Protein AF-A0A257TSV4-F1 (afdb_monomer_lite)

Radius of gyration: 19.75 Å; chains: 1; bounding box: 43×29×58 Å

Sequence (139 aa):
MIELEKIPIYYRLAAVFAAGVLLGHIANLLAYGLSMRPGRNPWSRLHPYDGRGRWLDRLPLVGWLRLARKSETLGRGFWISPLLAELLMGAFCAALYGWQVGTGALLPPGAVAVGGKIPPSPITWQIMYAVFGAQIVLS

pLDDT: mean 70.35, std 12.54, range [40.56, 89.0]

Foldseek 3Di:
DPPPVPDDLVVVLVVQLVVQLVVLLVVVVVCQVPDPCVCLDCPGPNDPDPVPDDPQLSDRLSVLVVCCVVCVPNPNCSSVVSNCSSNVSSVVRSVVLVCCVQVVVLDDVPPDDDPDPDPQDPVSVVSSVVSSVVVVVPD

Structure (mmCIF, N/CA/C/O backbone):
data_AF-A0A257TSV4-F1
#
_entry.id   AF-A0A257TSV4-F1
#
loop_
_atom_site.group_PDB
_atom_site.id
_atom_site.type_symbol
_atom_site.label_atom_id
_atom_site.label_alt_id
_atom_site.label_comp_id
_atom_site.label_asym_id
_atom_site.label_entity_id
_atom_site.label_seq_id
_atom_site.pdbx_PDB_ins_code
_atom_site.Cartn_x
_atom_site.Cartn_y
_atom_site.Cartn_z
_atom_site.occupancy
_atom_site.B_iso_or_equiv
_atom_site.auth_seq_id
_atom_site.auth_comp_id
_atom_site.auth_asym_id
_atom_site.auth_atom_id
_atom_site.pdbx_PDB_model_num
ATOM 1 N N . MET A 1 1 ? -27.646 2.222 8.259 1.00 42.59 1 MET A N 1
ATOM 2 C CA . MET A 1 1 ? -26.548 2.591 9.177 1.00 42.59 1 MET A CA 1
ATOM 3 C C . MET A 1 1 ? -25.715 1.331 9.368 1.00 42.59 1 MET A C 1
ATOM 5 O O . MET A 1 1 ? -26.240 0.369 9.907 1.00 42.59 1 MET A O 1
ATOM 9 N N . ILE A 1 2 ? -24.523 1.239 8.771 1.00 51.75 2 ILE A N 1
ATOM 10 C CA . ILE A 1 2 ? -23.703 0.017 8.846 1.00 51.75 2 ILE A CA 1
ATOM 11 C C . ILE A 1 2 ? -23.030 0.008 10.222 1.00 51.75 2 ILE A C 1
ATOM 13 O O . ILE A 1 2 ? -22.245 0.902 10.525 1.00 51.75 2 ILE A O 1
ATOM 17 N N . GLU A 1 3 ? -23.367 -0.966 11.067 1.00 49.53 3 GLU A N 1
ATOM 18 C CA . GLU A 1 3 ? -22.821 -1.100 12.422 1.00 49.53 3 GLU A CA 1
ATOM 19 C C . GLU A 1 3 ? -21.374 -1.613 12.370 1.00 49.53 3 GLU A C 1
ATOM 21 O O . GLU A 1 3 ? -21.098 -2.804 12.525 1.00 49.53 3 GLU A O 1
ATOM 26 N N . LEU A 1 4 ? -20.435 -0.695 12.135 1.00 53.66 4 LEU A N 1
ATOM 27 C CA . LEU A 1 4 ? -18.992 -0.965 12.101 1.00 53.66 4 LEU A CA 1
ATOM 28 C C . LEU A 1 4 ? -18.473 -1.592 13.410 1.00 53.66 4 LEU A C 1
ATOM 30 O O . LEU A 1 4 ? -17.445 -2.267 13.406 1.00 53.66 4 LEU A O 1
ATOM 34 N N . GLU A 1 5 ? -19.209 -1.424 14.511 1.00 56.00 5 GLU A N 1
ATOM 35 C CA . GLU A 1 5 ? -18.870 -1.915 15.847 1.00 56.00 5 GLU A CA 1
ATOM 36 C C . GLU A 1 5 ? -18.844 -3.450 15.961 1.00 56.00 5 GLU A C 1
ATOM 38 O O . GLU A 1 5 ? -18.031 -3.993 16.708 1.00 56.00 5 GLU A O 1
ATOM 43 N N . LYS A 1 6 ? -19.644 -4.174 15.168 1.00 65.38 6 LYS A N 1
ATOM 44 C CA . LYS A 1 6 ? -19.692 -5.650 15.214 1.00 65.38 6 LYS A CA 1
ATOM 45 C C . LYS A 1 6 ? -18.601 -6.330 14.391 1.00 65.38 6 LYS A C 1
ATOM 47 O O . LYS A 1 6 ? -18.444 -7.545 14.466 1.00 65.38 6 LYS A O 1
ATOM 52 N N . ILE A 1 7 ? -17.848 -5.568 13.599 1.00 70.00 7 ILE A N 1
ATOM 53 C CA . ILE A 1 7 ? -16.793 -6.113 12.745 1.00 70.00 7 ILE A CA 1
ATOM 54 C C . ILE A 1 7 ? -15.561 -6.404 13.616 1.00 70.00 7 ILE A C 1
ATOM 56 O O . ILE A 1 7 ? -15.042 -5.462 14.227 1.00 70.00 7 ILE A O 1
ATOM 60 N N . PRO A 1 8 ? -15.063 -7.655 13.675 1.00 81.06 8 PRO A N 1
ATOM 61 C CA . PRO A 1 8 ? -13.875 -7.993 14.456 1.00 81.06 8 PRO A CA 1
ATOM 62 C C . PRO A 1 8 ? -12.657 -7.151 14.055 1.00 81.06 8 PRO A C 1
ATOM 64 O O . PRO A 1 8 ? -12.472 -6.830 12.878 1.00 81.06 8 PRO A O 1
ATOM 67 N N . ILE A 1 9 ? -11.799 -6.828 15.027 1.00 75.69 9 ILE A N 1
ATOM 68 C CA . ILE A 1 9 ? -10.637 -5.941 14.844 1.00 75.69 9 ILE A CA 1
ATOM 69 C C . ILE A 1 9 ? -9.727 -6.365 13.679 1.00 75.69 9 ILE A C 1
ATOM 71 O O . ILE A 1 9 ? -9.242 -5.510 12.941 1.00 75.69 9 ILE A O 1
ATOM 75 N N . TYR A 1 10 ? -9.575 -7.671 13.441 1.00 81.56 10 TYR A N 1
ATOM 76 C CA . TYR A 1 10 ? -8.784 -8.213 12.334 1.00 81.56 10 TYR A CA 1
ATOM 77 C C . TYR A 1 10 ? -9.295 -7.766 10.959 1.00 81.56 10 TYR A C 1
ATOM 79 O O . TYR A 1 10 ? -8.496 -7.410 10.098 1.00 81.56 10 TYR A O 1
ATOM 87 N N . TYR A 1 11 ? -10.615 -7.716 10.757 1.00 82.44 11 TYR A N 1
ATOM 88 C CA . TYR A 1 11 ? -11.201 -7.259 9.494 1.00 82.44 11 TYR A CA 1
ATOM 89 C C . TYR A 1 11 ? -11.047 -5.749 9.306 1.00 82.44 11 TYR A C 1
ATOM 91 O O . TYR A 1 11 ? -10.841 -5.292 8.185 1.00 82.44 11 TYR A O 1
ATOM 99 N N . ARG A 1 12 ? -11.090 -4.970 10.395 1.00 80.56 12 ARG A N 1
ATOM 100 C CA . ARG A 1 12 ? -10.834 -3.521 10.339 1.00 80.56 12 ARG A CA 1
ATOM 101 C C . ARG A 1 12 ? -9.378 -3.242 9.973 1.00 80.56 12 ARG A C 1
ATOM 103 O O . ARG A 1 12 ? -9.123 -2.455 9.071 1.00 80.56 12 ARG A O 1
ATOM 110 N N . LEU A 1 13 ? -8.439 -3.944 10.610 1.00 81.94 13 LEU A N 1
ATOM 111 C CA . LEU A 1 13 ? -7.014 -3.864 10.285 1.00 81.94 13 LEU A CA 1
ATOM 112 C C . LEU A 1 13 ? -6.738 -4.299 8.844 1.00 81.94 13 LEU A C 1
ATOM 114 O O . LEU A 1 13 ? -5.993 -3.619 8.150 1.00 81.94 13 LEU A O 1
ATOM 118 N N . ALA A 1 14 ? -7.374 -5.374 8.369 1.00 84.31 14 ALA A N 1
ATOM 119 C CA . ALA A 1 14 ? -7.251 -5.817 6.982 1.00 84.31 14 ALA A CA 1
ATOM 120 C C . ALA A 1 14 ? -7.792 -4.774 5.990 1.00 84.31 14 ALA A C 1
ATOM 122 O O . ALA A 1 14 ? -7.162 -4.523 4.965 1.00 84.31 14 ALA A O 1
ATOM 123 N N . ALA A 1 15 ? -8.921 -4.129 6.300 1.00 84.38 15 ALA A N 1
ATOM 124 C CA . ALA A 1 15 ? -9.482 -3.068 5.468 1.00 84.38 15 ALA A CA 1
ATOM 125 C C . ALA A 1 15 ? -8.579 -1.824 5.429 1.00 84.38 15 ALA A C 1
ATOM 127 O O . ALA A 1 15 ? -8.320 -1.291 4.351 1.00 84.38 15 ALA A O 1
ATOM 128 N N . VAL A 1 16 ? -8.049 -1.392 6.579 1.00 85.56 16 VAL A N 1
ATOM 129 C CA . VAL A 1 16 ? -7.108 -0.261 6.662 1.00 85.56 16 VAL A CA 1
ATOM 130 C C . VAL A 1 16 ? -5.789 -0.591 5.964 1.00 85.56 16 VAL A C 1
ATOM 132 O O . VAL A 1 16 ? -5.258 0.243 5.236 1.00 85.56 16 VAL A O 1
ATOM 135 N N . PHE A 1 17 ? -5.285 -1.815 6.122 1.00 88.06 17 PHE A N 1
ATOM 136 C CA . PHE A 1 17 ? -4.110 -2.295 5.402 1.00 88.06 17 PHE A CA 1
ATOM 137 C C . PHE A 1 17 ? -4.338 -2.255 3.887 1.00 88.06 17 PHE A C 1
ATOM 139 O O . PHE A 1 17 ? -3.517 -1.703 3.161 1.00 88.06 17 PHE A O 1
ATOM 146 N N . ALA A 1 18 ? -5.466 -2.785 3.404 1.00 86.75 18 ALA A N 1
ATOM 147 C CA . ALA A 1 18 ? -5.811 -2.763 1.985 1.00 86.75 18 ALA A CA 1
ATOM 148 C C . ALA A 1 18 ? -5.935 -1.328 1.446 1.00 86.75 18 ALA A C 1
ATOM 150 O O . ALA A 1 18 ? -5.430 -1.036 0.363 1.00 86.75 18 ALA A O 1
ATOM 151 N N . ALA A 1 19 ? -6.539 -0.418 2.216 1.00 85.75 19 ALA A N 1
ATOM 152 C CA . ALA A 1 19 ? -6.596 1.000 1.872 1.00 85.75 19 ALA A CA 1
ATOM 153 C C . ALA A 1 19 ? -5.192 1.629 1.801 1.00 85.75 19 ALA A C 1
ATOM 155 O O . ALA A 1 19 ? -4.886 2.324 0.835 1.00 85.75 19 ALA A O 1
ATOM 156 N N . GLY A 1 20 ? -4.311 1.335 2.761 1.00 86.12 20 GLY A N 1
ATOM 157 C CA . GLY A 1 20 ? -2.924 1.807 2.752 1.00 86.12 20 GLY A CA 1
ATOM 158 C C . GLY A 1 20 ? -2.102 1.243 1.586 1.00 86.12 20 GLY A C 1
ATOM 159 O O . GLY A 1 20 ? -1.345 1.979 0.958 1.00 86.12 20 GLY A O 1
ATOM 160 N N . VAL A 1 21 ? -2.305 -0.024 1.213 1.00 87.12 21 VAL A N 1
ATOM 161 C CA . VAL A 1 21 ? -1.699 -0.622 0.010 1.00 87.12 21 VAL A CA 1
ATOM 162 C C . VAL A 1 21 ? -2.158 0.110 -1.255 1.00 87.12 21 VAL A C 1
ATOM 164 O O . VAL A 1 21 ? -1.337 0.415 -2.118 1.00 87.12 21 VAL A O 1
ATOM 167 N N . LEU A 1 22 ? -3.450 0.436 -1.367 1.00 88.19 22 LEU A N 1
ATOM 168 C CA . LEU A 1 22 ? -3.979 1.209 -2.496 1.00 88.19 22 LEU A CA 1
ATOM 169 C C . LEU A 1 22 ? -3.398 2.628 -2.543 1.00 88.19 22 LEU A C 1
ATOM 171 O O . LEU A 1 22 ? -3.036 3.101 -3.619 1.00 88.19 22 LEU A O 1
ATOM 175 N N . LEU A 1 23 ? -3.252 3.288 -1.392 1.00 85.25 23 LEU A N 1
ATOM 176 C CA . LEU A 1 23 ? -2.597 4.595 -1.301 1.00 85.25 23 LEU A CA 1
ATOM 177 C C . LEU A 1 23 ? -1.128 4.520 -1.729 1.00 85.25 23 LEU A C 1
ATOM 179 O O . LEU A 1 23 ? -0.687 5.333 -2.539 1.00 85.25 23 LEU A O 1
ATOM 183 N N . GLY A 1 24 ? -0.389 3.509 -1.264 1.00 84.56 24 GLY A N 1
ATOM 184 C CA . GLY A 1 24 ? 0.987 3.255 -1.698 1.00 84.56 24 GLY A CA 1
ATOM 185 C C . GLY A 1 24 ? 1.086 2.996 -3.204 1.00 84.56 24 GLY A C 1
ATOM 186 O O . GLY A 1 24 ? 2.006 3.479 -3.863 1.00 84.56 24 GLY A O 1
ATOM 187 N N . HIS A 1 25 ? 0.098 2.307 -3.778 1.00 85.12 25 HIS A N 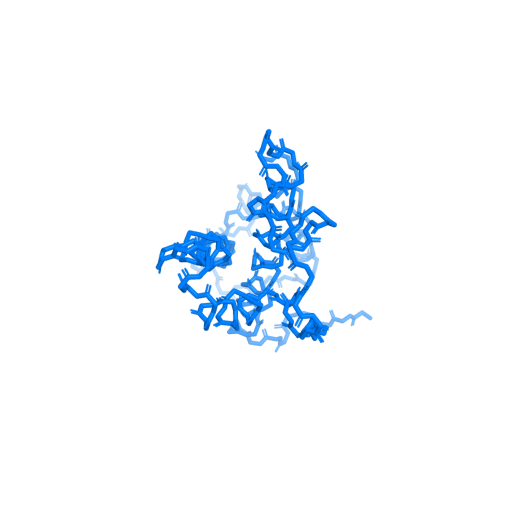1
ATOM 188 C CA . HIS A 1 25 ? 0.025 2.061 -5.215 1.00 85.12 25 HIS A CA 1
ATOM 189 C C . HIS A 1 25 ? -0.180 3.354 -6.012 1.00 85.12 25 HIS A C 1
ATOM 191 O O . HIS A 1 25 ? 0.522 3.593 -6.996 1.00 85.12 25 HIS A O 1
ATOM 197 N N . ILE A 1 26 ? -1.091 4.224 -5.566 1.00 84.50 26 ILE A N 1
ATOM 198 C CA . ILE A 1 26 ? -1.308 5.543 -6.174 1.00 84.50 26 ILE A CA 1
ATOM 199 C C . ILE A 1 26 ? -0.045 6.402 -6.048 1.00 84.50 26 ILE A C 1
ATOM 201 O O . ILE A 1 26 ? 0.370 7.013 -7.030 1.00 84.50 26 ILE A O 1
ATOM 205 N N . ALA A 1 27 ? 0.606 6.408 -4.882 1.00 84.88 27 ALA A N 1
ATOM 206 C CA . ALA A 1 27 ? 1.853 7.136 -4.668 1.00 84.88 27 ALA A CA 1
ATOM 207 C C .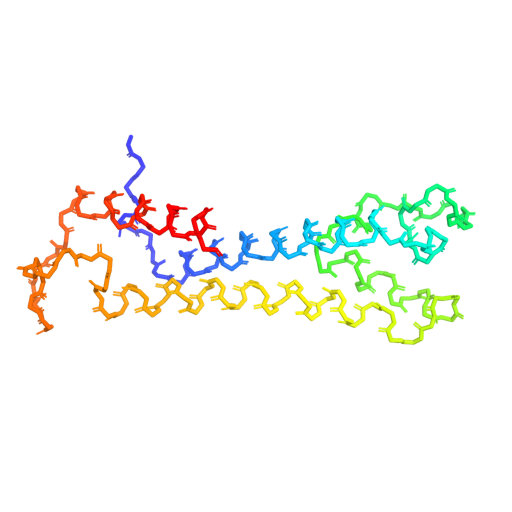 ALA A 1 27 ? 2.962 6.658 -5.618 1.00 84.88 27 ALA A C 1
ATOM 209 O O . ALA A 1 27 ? 3.636 7.480 -6.238 1.00 84.88 27 ALA A O 1
ATOM 210 N N . ASN A 1 28 ? 3.098 5.343 -5.815 1.00 85.69 28 ASN A N 1
ATOM 211 C CA . ASN A 1 28 ? 4.011 4.782 -6.808 1.00 85.69 28 ASN A CA 1
ATOM 212 C C . ASN A 1 28 ? 3.649 5.240 -8.228 1.00 85.69 28 ASN A C 1
ATOM 214 O O . ASN A 1 28 ? 4.522 5.707 -8.959 1.00 85.69 28 ASN A O 1
ATOM 218 N N . LEU A 1 29 ? 2.376 5.146 -8.628 1.00 78.81 29 LEU A N 1
ATOM 219 C CA . LEU A 1 29 ? 1.920 5.592 -9.950 1.00 78.81 29 LEU A CA 1
ATOM 220 C C . LEU A 1 29 ? 2.227 7.074 -10.192 1.00 78.81 29 LEU A C 1
ATOM 222 O O . LEU A 1 29 ? 2.712 7.422 -11.269 1.00 78.81 29 LEU A O 1
ATOM 226 N N . LEU A 1 30 ? 1.996 7.931 -9.195 1.00 82.06 30 LEU A N 1
ATOM 227 C CA . LEU A 1 30 ? 2.314 9.357 -9.254 1.00 82.06 30 LEU A CA 1
ATOM 228 C C . LEU A 1 30 ? 3.822 9.597 -9.324 1.00 82.06 30 LEU A C 1
ATOM 230 O O . LEU A 1 30 ? 4.268 10.354 -10.181 1.00 82.06 30 LEU A O 1
ATOM 234 N N . ALA A 1 31 ? 4.621 8.917 -8.500 1.00 82.19 31 ALA A N 1
ATOM 235 C CA . ALA A 1 31 ? 6.076 9.036 -8.524 1.00 82.19 31 ALA A CA 1
ATOM 236 C C . ALA A 1 31 ? 6.656 8.646 -9.893 1.00 82.19 31 ALA A C 1
ATOM 238 O O . ALA A 1 31 ? 7.521 9.340 -10.427 1.00 82.19 31 ALA A O 1
ATOM 239 N N . TYR A 1 32 ? 6.147 7.574 -10.507 1.00 75.62 32 TYR A N 1
ATOM 240 C CA . TYR A 1 32 ? 6.544 7.179 -11.858 1.00 75.62 32 TYR A CA 1
ATOM 241 C C . TYR A 1 32 ? 5.997 8.115 -12.941 1.00 75.62 32 TYR A C 1
ATOM 243 O O . TYR A 1 32 ? 6.706 8.376 -13.915 1.00 75.62 32 TYR A O 1
ATOM 251 N N . GLY A 1 33 ? 4.777 8.632 -12.781 1.00 74.50 33 GLY A N 1
ATOM 252 C CA . GLY A 1 33 ? 4.168 9.608 -13.688 1.00 74.50 33 GLY A CA 1
ATOM 253 C C . GLY A 1 33 ? 4.890 10.957 -13.696 1.00 74.50 33 GLY A C 1
ATOM 254 O O . GLY A 1 33 ? 5.017 11.573 -14.748 1.00 74.50 33 GLY A O 1
ATOM 255 N N . LEU A 1 34 ? 5.423 11.371 -12.546 1.00 78.62 34 LEU A N 1
ATOM 256 C CA . LEU A 1 34 ? 6.207 12.596 -12.370 1.00 78.62 34 LEU A CA 1
ATOM 257 C C . LEU A 1 34 ? 7.712 12.380 -12.583 1.00 78.62 34 LEU A C 1
ATOM 259 O O . LEU A 1 34 ? 8.492 13.330 -12.525 1.00 78.62 34 LEU A O 1
ATOM 263 N N . SER A 1 35 ? 8.151 11.140 -12.814 1.00 78.25 35 SER A N 1
ATOM 264 C CA . SER A 1 35 ? 9.571 10.856 -12.990 1.00 78.25 35 SER A CA 1
ATOM 265 C C . SER A 1 35 ? 10.101 11.466 -14.292 1.00 78.25 35 SER A C 1
ATOM 267 O O . SER A 1 35 ? 9.518 11.315 -15.364 1.00 78.25 35 SER A O 1
ATOM 269 N N . MET A 1 36 ? 11.290 12.066 -14.230 1.00 68.06 36 MET A N 1
ATOM 2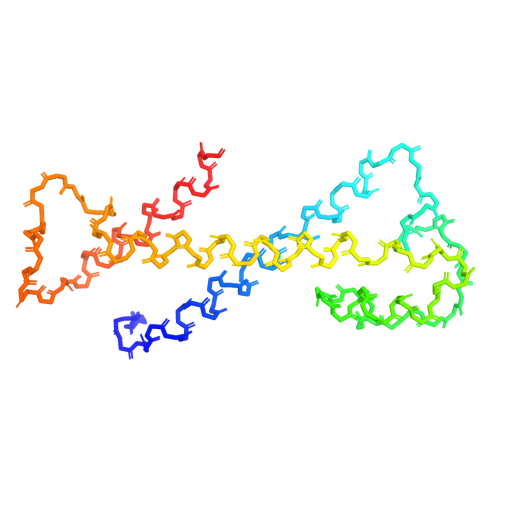70 C CA . MET A 1 36 ? 11.992 12.615 -15.402 1.00 68.06 36 MET A CA 1
ATOM 271 C C . MET A 1 36 ? 12.524 11.530 -16.367 1.00 68.06 36 MET A C 1
ATOM 273 O O . MET A 1 36 ? 13.232 11.835 -17.323 1.00 68.06 36 MET A O 1
ATOM 277 N N . ARG A 1 37 ? 12.228 10.243 -16.119 1.00 68.81 37 ARG A N 1
ATOM 278 C CA . ARG A 1 37 ? 12.689 9.085 -16.908 1.00 68.81 37 ARG A CA 1
ATOM 279 C C . ARG A 1 37 ? 11.509 8.174 -17.280 1.00 68.81 37 ARG A C 1
ATOM 281 O O . ARG A 1 37 ? 11.406 7.050 -16.781 1.00 68.81 37 ARG A O 1
ATOM 288 N N . PRO A 1 38 ? 10.628 8.618 -18.188 1.00 63.50 38 PRO A N 1
ATOM 289 C CA . PRO A 1 38 ? 9.319 8.001 -18.397 1.00 63.50 38 PRO A CA 1
ATOM 290 C C . PRO A 1 38 ? 9.356 6.623 -19.087 1.00 63.50 38 PRO A C 1
ATOM 292 O O . PRO A 1 38 ? 8.344 5.927 -19.091 1.00 63.50 38 PRO A O 1
ATOM 295 N N . GLY A 1 39 ? 10.502 6.193 -19.634 1.00 64.31 39 GLY A N 1
ATOM 296 C CA . GLY A 1 39 ? 10.689 4.858 -20.231 1.00 64.31 39 GLY A CA 1
ATOM 297 C C . GLY A 1 39 ? 10.920 3.724 -19.222 1.00 64.31 39 GLY A C 1
ATOM 298 O O . GLY A 1 39 ? 10.856 2.556 -19.586 1.00 64.31 39 GLY A O 1
ATOM 299 N N . ARG A 1 40 ? 11.169 4.049 -17.945 1.00 66.94 40 ARG A N 1
ATOM 300 C CA . ARG A 1 40 ? 11.364 3.056 -16.873 1.00 66.94 40 ARG A CA 1
ATOM 301 C C . ARG A 1 40 ? 10.045 2.629 -16.219 1.00 66.94 40 ARG A C 1
ATOM 303 O O . ARG A 1 40 ? 10.013 1.634 -15.504 1.00 66.94 40 ARG A O 1
ATOM 310 N N . ASN A 1 41 ? 8.964 3.375 -16.456 1.00 68.19 41 ASN A N 1
ATOM 311 C CA . ASN A 1 41 ? 7.631 3.016 -15.989 1.00 68.19 41 ASN A CA 1
ATOM 312 C C . ASN A 1 41 ? 7.050 1.908 -16.895 1.00 68.19 41 ASN A C 1
ATOM 314 O O . ASN A 1 41 ? 6.822 2.168 -18.076 1.00 68.19 41 ASN A O 1
ATOM 318 N N . PRO A 1 42 ? 6.741 0.717 -16.357 1.00 65.69 42 PRO A N 1
ATOM 319 C CA . PRO A 1 42 ? 6.201 -0.419 -17.113 1.00 65.69 42 PRO A CA 1
ATOM 320 C C . PRO A 1 42 ? 4.857 -0.149 -17.791 1.00 65.69 42 PRO A C 1
ATOM 322 O O . PRO A 1 42 ? 4.488 -0.830 -18.744 1.00 65.69 42 PRO A O 1
ATOM 325 N N . TRP A 1 43 ? 4.105 0.822 -17.272 1.00 67.81 43 TRP A N 1
ATOM 326 C CA . TRP A 1 43 ? 2.775 1.186 -17.755 1.00 67.81 43 TRP A CA 1
ATOM 327 C C . TRP A 1 43 ? 2.765 2.499 -18.539 1.00 67.81 43 TRP A C 1
ATOM 329 O O . TRP A 1 43 ? 1.701 2.956 -18.960 1.00 67.81 43 TRP A O 1
ATOM 339 N N . SER A 1 44 ? 3.934 3.110 -18.749 1.00 67.38 44 SER A N 1
ATOM 340 C CA . SER A 1 44 ? 4.079 4.254 -19.643 1.00 67.38 44 SER A CA 1
ATOM 341 C C . SER A 1 44 ? 3.948 3.806 -21.094 1.00 67.38 44 SER A C 1
ATOM 343 O O . SER A 1 44 ? 4.437 2.745 -21.477 1.00 67.38 44 SER A O 1
ATOM 345 N N . ARG A 1 45 ? 3.344 4.655 -21.932 1.00 62.56 45 ARG A N 1
ATOM 346 C CA . ARG A 1 45 ? 3.263 4.431 -23.387 1.00 62.56 45 ARG A CA 1
ATOM 347 C C . ARG A 1 45 ? 4.642 4.346 -24.052 1.00 62.56 45 ARG A C 1
ATOM 349 O O . ARG A 1 45 ? 4.739 3.845 -25.163 1.00 62.56 45 ARG A O 1
ATOM 356 N N . LEU A 1 46 ? 5.680 4.848 -23.380 1.00 64.25 46 LEU A N 1
ATOM 357 C CA . LEU A 1 46 ? 7.067 4.816 -23.843 1.00 64.25 46 LEU A CA 1
ATOM 358 C C . LEU A 1 46 ? 7.782 3.497 -23.515 1.00 64.25 46 LEU A C 1
ATOM 360 O O . LEU A 1 46 ? 8.898 3.288 -23.986 1.00 64.25 46 LEU A O 1
ATOM 364 N N . HIS A 1 47 ? 7.177 2.617 -22.713 1.00 65.38 47 HIS A N 1
ATOM 365 C CA . HIS A 1 47 ? 7.737 1.296 -22.465 1.00 65.38 47 HIS A CA 1
ATOM 366 C C . HIS A 1 47 ? 7.527 0.402 -23.698 1.00 65.38 47 HIS A C 1
ATOM 368 O O . HIS A 1 47 ? 6.413 0.383 -24.231 1.00 65.38 47 HIS A O 1
ATOM 374 N N . PRO A 1 48 ? 8.542 -0.370 -24.140 1.00 65.56 48 PRO A N 1
ATOM 375 C CA . PRO A 1 48 ? 8.402 -1.306 -25.250 1.00 65.56 48 PRO A CA 1
ATOM 376 C C . PRO A 1 48 ? 7.167 -2.191 -25.065 1.00 65.56 48 PRO A C 1
ATOM 378 O O . PRO A 1 48 ? 7.018 -2.864 -24.039 1.00 65.56 48 PRO A O 1
ATOM 381 N N . TYR A 1 49 ? 6.257 -2.133 -26.038 1.00 64.44 49 TYR A N 1
ATOM 382 C CA . TYR A 1 49 ? 5.019 -2.898 -26.017 1.00 64.44 49 TYR A CA 1
ATOM 383 C C . TYR A 1 49 ? 5.337 -4.371 -26.262 1.00 64.44 49 TYR A C 1
ATOM 385 O O . TYR A 1 49 ? 5.832 -4.740 -27.322 1.00 64.44 49 TYR A O 1
ATOM 393 N N . ASP A 1 50 ? 5.041 -5.221 -25.285 1.00 66.88 50 ASP A N 1
ATOM 394 C CA . ASP A 1 50 ? 5.333 -6.654 -25.352 1.00 66.88 50 ASP A CA 1
ATOM 395 C C . ASP A 1 50 ? 4.101 -7.520 -25.656 1.00 66.88 50 ASP A C 1
ATOM 397 O O . ASP A 1 50 ? 4.164 -8.747 -25.563 1.00 66.88 50 ASP A O 1
ATOM 401 N N . GLY A 1 51 ? 2.958 -6.898 -25.979 1.00 62.38 51 GLY A N 1
ATOM 402 C CA . GLY A 1 51 ? 1.710 -7.591 -26.324 1.00 62.38 51 GLY A CA 1
ATOM 403 C C . GLY A 1 51 ? 1.084 -8.414 -25.192 1.00 62.38 51 GLY A C 1
ATOM 404 O O . GLY A 1 51 ? 0.063 -9.064 -25.403 1.00 62.38 51 GLY A O 1
ATOM 405 N N . ARG A 1 52 ? 1.660 -8.403 -23.981 1.00 64.38 52 ARG A N 1
ATOM 406 C CA . ARG A 1 52 ? 1.252 -9.260 -22.851 1.00 64.38 52 ARG A CA 1
ATOM 407 C C . ARG A 1 52 ? 0.638 -8.486 -21.689 1.00 64.38 52 ARG A C 1
ATOM 409 O O . ARG A 1 52 ? 0.472 -9.057 -20.610 1.00 64.38 52 ARG A O 1
ATOM 416 N N . GLY A 1 53 ? 0.290 -7.217 -21.900 1.00 62.72 53 GLY A N 1
ATOM 417 C CA . GLY A 1 53 ? -0.350 -6.368 -20.899 1.00 62.72 53 GLY A CA 1
ATOM 418 C C . GLY A 1 53 ? -1.709 -6.927 -20.486 1.00 62.72 53 GLY A C 1
ATOM 419 O O . GLY A 1 53 ? -2.716 -6.694 -21.151 1.00 62.72 53 GLY A O 1
ATOM 420 N N . ARG A 1 54 ? -1.749 -7.675 -19.382 1.00 68.31 54 ARG A N 1
ATOM 421 C CA . ARG A 1 54 ? -3.001 -8.139 -18.774 1.00 68.31 54 ARG A CA 1
ATOM 422 C C . ARG A 1 54 ? -3.417 -7.119 -17.724 1.00 68.31 54 ARG A C 1
ATOM 424 O O . ARG A 1 54 ? -2.573 -6.574 -17.027 1.00 68.31 54 ARG A O 1
ATOM 431 N N . TRP A 1 55 ? -4.718 -6.894 -17.567 1.00 73.31 55 TRP A N 1
ATOM 432 C CA . TRP A 1 55 ? -5.272 -5.980 -16.557 1.00 73.31 55 TRP A CA 1
ATOM 433 C C . TRP A 1 55 ? -4.733 -6.249 -15.135 1.00 73.31 55 TRP A C 1
ATOM 435 O O . TRP A 1 55 ? -4.513 -5.317 -14.370 1.00 73.31 55 TRP A O 1
ATOM 445 N N . LEU A 1 56 ? -4.412 -7.513 -14.831 1.00 74.19 56 LEU A N 1
ATOM 446 C CA . LEU A 1 56 ? -3.768 -7.959 -13.590 1.00 74.19 56 LEU A CA 1
ATOM 447 C C . LEU A 1 56 ? -2.374 -7.356 -13.346 1.00 74.19 56 LEU A C 1
ATOM 449 O O . LEU A 1 56 ? -1.919 -7.329 -12.208 1.00 74.19 56 LEU A O 1
ATOM 453 N N . ASP A 1 57 ? -1.683 -6.885 -14.386 1.00 71.56 57 ASP A N 1
ATOM 454 C CA . ASP A 1 57 ? -0.390 -6.205 -14.253 1.00 71.56 57 ASP A CA 1
ATOM 455 C C . ASP A 1 57 ? -0.530 -4.798 -13.657 1.00 71.56 57 ASP A C 1
ATOM 457 O O . ASP A 1 57 ? 0.479 -4.190 -13.328 1.00 71.56 57 ASP A O 1
ATOM 461 N N . ARG A 1 58 ? -1.759 -4.282 -13.515 1.00 71.81 58 ARG A N 1
ATOM 462 C CA . ARG A 1 58 ? -2.066 -2.986 -12.890 1.00 71.81 58 ARG A CA 1
ATOM 463 C C . ARG A 1 58 ? -2.606 -3.111 -11.465 1.00 71.81 58 ARG A C 1
ATOM 465 O O . ARG A 1 58 ? -2.977 -2.106 -10.878 1.00 71.81 58 ARG A O 1
ATOM 472 N N . LEU A 1 59 ? -2.709 -4.326 -10.925 1.00 78.25 59 LEU A N 1
ATOM 473 C CA . LEU A 1 59 ? -3.157 -4.514 -9.547 1.00 78.25 59 LEU A CA 1
ATOM 474 C C . LEU A 1 59 ? -2.016 -4.223 -8.562 1.00 78.25 59 LEU A C 1
ATOM 476 O O . LEU A 1 59 ? -0.875 -4.603 -8.846 1.00 78.25 59 LEU A O 1
ATOM 480 N N . PRO A 1 60 ? -2.313 -3.628 -7.392 1.00 75.00 60 PRO A N 1
ATOM 481 C CA . PRO A 1 60 ? -1.332 -3.493 -6.321 1.00 75.00 60 PRO A CA 1
ATOM 482 C C . PRO A 1 60 ? -0.809 -4.874 -5.916 1.00 75.00 60 PRO A C 1
ATOM 484 O O . PRO A 1 60 ? -1.552 -5.860 -5.951 1.00 75.00 60 PRO A O 1
ATOM 487 N N . LEU A 1 61 ? 0.470 -4.948 -5.545 1.00 79.31 61 LEU A N 1
ATOM 488 C CA . LEU A 1 61 ? 1.247 -6.150 -5.210 1.00 79.31 61 LEU A CA 1
ATOM 489 C C . LEU A 1 61 ? 1.401 -7.152 -6.372 1.00 79.31 61 LEU A C 1
ATOM 491 O O . LEU A 1 61 ? 2.515 -7.491 -6.775 1.00 79.31 61 LEU A O 1
ATOM 495 N N . VAL A 1 62 ? 0.289 -7.610 -6.950 1.00 80.06 62 VAL A N 1
ATOM 496 C CA . VAL A 1 62 ? 0.233 -8.607 -8.027 1.00 80.06 62 VAL A CA 1
ATOM 497 C C . VAL A 1 62 ? 0.892 -8.087 -9.299 1.00 80.06 62 VAL A C 1
ATOM 499 O O . VAL A 1 62 ? 1.628 -8.830 -9.948 1.00 80.06 62 VAL A O 1
ATOM 502 N N . GLY A 1 63 ? 0.675 -6.818 -9.647 1.00 77.38 63 GLY A N 1
ATOM 503 C CA . GLY A 1 63 ? 1.262 -6.208 -10.833 1.00 77.38 63 GLY A CA 1
ATOM 504 C C . GLY A 1 63 ? 2.785 -6.245 -10.798 1.00 77.38 63 GLY A C 1
ATOM 505 O O . GLY A 1 63 ? 3.413 -6.718 -11.745 1.00 77.38 63 GLY A O 1
ATOM 506 N N . TRP A 1 64 ? 3.373 -5.872 -9.660 1.00 78.62 64 TRP A N 1
ATOM 507 C CA . TRP A 1 64 ? 4.821 -5.881 -9.439 1.00 78.62 64 TRP A CA 1
ATOM 508 C C . TRP A 1 64 ? 5.419 -7.289 -9.428 1.00 78.62 64 TRP A C 1
ATOM 510 O O . TRP A 1 64 ? 6.434 -7.526 -10.083 1.00 78.62 64 TRP A O 1
ATOM 520 N N . LEU A 1 65 ? 4.766 -8.252 -8.767 1.00 77.94 65 LEU A N 1
ATOM 521 C CA . LEU A 1 65 ? 5.197 -9.657 -8.771 1.00 77.94 65 LEU A CA 1
ATOM 522 C C . LEU A 1 65 ? 5.149 -10.270 -10.176 1.00 77.94 65 LEU A C 1
ATOM 524 O O . LEU A 1 65 ? 6.033 -11.027 -10.576 1.00 77.94 65 LEU A O 1
ATOM 528 N N . ARG A 1 66 ? 4.131 -9.930 -10.971 1.00 76.12 66 ARG A N 1
ATOM 529 C CA . ARG A 1 66 ? 4.032 -10.374 -12.368 1.00 76.12 66 ARG A CA 1
ATOM 530 C C . ARG A 1 66 ? 5.101 -9.731 -13.245 1.00 76.12 66 ARG A C 1
ATOM 532 O O . ARG A 1 66 ? 5.569 -10.384 -14.183 1.00 76.12 66 ARG A O 1
ATOM 539 N N . LEU A 1 67 ? 5.500 -8.506 -12.913 1.00 74.00 67 LEU A N 1
ATOM 540 C CA . LEU A 1 67 ? 6.603 -7.791 -13.537 1.00 74.00 67 LEU A CA 1
ATOM 541 C C . LEU A 1 67 ? 7.981 -8.349 -13.171 1.00 74.00 67 LEU A C 1
ATOM 543 O O . LEU A 1 67 ? 8.895 -8.260 -13.986 1.00 74.00 67 LEU A O 1
ATOM 547 N N . ALA A 1 68 ? 8.125 -8.988 -12.007 1.00 72.81 68 ALA A N 1
ATOM 548 C CA . ALA A 1 68 ? 9.360 -9.667 -11.606 1.00 72.81 68 ALA A CA 1
ATOM 549 C C . ALA A 1 68 ? 9.795 -10.742 -12.622 1.00 72.81 68 ALA A C 1
ATOM 551 O O . ALA A 1 68 ? 10.987 -10.981 -12.815 1.00 72.81 68 ALA A O 1
ATOM 552 N N . ARG A 1 69 ? 8.842 -11.332 -13.360 1.00 73.00 69 ARG A N 1
ATOM 553 C CA . ARG A 1 69 ? 9.128 -12.260 -14.472 1.00 73.00 69 ARG A CA 1
ATOM 554 C C . ARG A 1 69 ? 9.822 -11.599 -15.667 1.00 73.00 69 ARG A C 1
ATOM 556 O O . ARG A 1 69 ? 10.402 -12.301 -16.479 1.00 73.00 69 ARG A O 1
ATOM 563 N N . LYS A 1 70 ? 9.759 -10.270 -15.782 1.00 69.94 70 LYS A N 1
ATOM 564 C CA . LYS A 1 70 ? 10.449 -9.455 -16.799 1.00 69.94 70 LYS A CA 1
ATOM 565 C C . LYS A 1 70 ? 11.707 -8.785 -16.225 1.00 69.94 70 LYS A C 1
ATOM 567 O O . LYS A 1 70 ? 12.174 -7.770 -16.741 1.00 69.94 70 LYS A O 1
ATOM 572 N N . SER A 1 71 ? 12.248 -9.332 -15.133 1.00 67.38 71 SER A N 1
ATOM 573 C CA . SER A 1 71 ? 13.425 -8.795 -14.438 1.00 67.38 71 SER A CA 1
ATOM 574 C C . SER A 1 71 ? 14.688 -8.743 -15.300 1.00 67.38 71 SER A C 1
ATOM 576 O O . SER A 1 71 ? 15.556 -7.918 -15.026 1.00 67.38 71 SER A O 1
ATOM 578 N N . GLU A 1 72 ? 14.783 -9.555 -16.355 1.00 65.19 72 GLU A N 1
ATOM 579 C CA . GLU A 1 72 ? 15.883 -9.488 -17.327 1.00 65.19 72 GLU A CA 1
ATOM 580 C C . GLU A 1 72 ? 15.863 -8.192 -18.151 1.00 65.19 72 GLU A C 1
ATOM 582 O O . GLU A 1 72 ? 16.918 -7.675 -18.500 1.00 65.19 72 GLU A O 1
ATOM 587 N N . THR A 1 73 ? 14.683 -7.617 -18.407 1.00 69.69 73 THR A N 1
ATOM 588 C CA . THR A 1 73 ? 14.527 -6.400 -19.224 1.00 69.69 73 THR A CA 1
ATOM 589 C C . THR A 1 73 ? 14.538 -5.119 -18.382 1.00 69.69 73 THR A C 1
ATOM 591 O O . THR A 1 73 ? 15.033 -4.089 -18.827 1.00 69.69 73 THR A O 1
ATOM 594 N N . LEU A 1 74 ? 13.998 -5.169 -17.158 1.00 67.31 74 LEU A N 1
ATOM 595 C CA . LEU A 1 74 ? 13.823 -4.003 -16.271 1.00 67.31 74 LEU A CA 1
ATOM 596 C C . LEU A 1 74 ? 14.844 -3.929 -15.118 1.00 67.31 74 LEU A C 1
ATOM 598 O O . LEU A 1 74 ? 14.917 -2.920 -14.414 1.00 67.31 74 LEU A O 1
ATOM 602 N N . GLY A 1 75 ? 15.644 -4.981 -14.926 1.00 71.56 75 GLY A N 1
ATOM 603 C CA . GLY A 1 75 ? 16.597 -5.127 -13.828 1.00 71.56 75 GLY A CA 1
ATOM 604 C C . GLY A 1 75 ? 16.018 -5.881 -12.623 1.00 71.56 75 GLY A C 1
ATOM 605 O O . GLY A 1 75 ? 14.862 -5.701 -12.232 1.00 71.56 75 GLY A O 1
ATOM 606 N N . ARG A 1 76 ? 16.856 -6.714 -11.986 1.00 69.44 76 ARG A N 1
ATOM 607 C CA . ARG A 1 76 ? 16.467 -7.676 -10.930 1.00 69.44 76 ARG A CA 1
ATOM 608 C C . ARG A 1 76 ? 15.809 -7.082 -9.678 1.00 69.44 76 ARG A C 1
ATOM 610 O O . ARG A 1 76 ? 15.125 -7.820 -8.978 1.00 69.44 76 ARG A O 1
ATOM 617 N N . GLY A 1 77 ? 15.954 -5.782 -9.419 1.00 71.44 77 GLY A N 1
ATOM 618 C CA . GLY A 1 77 ? 15.426 -5.123 -8.216 1.00 71.44 77 GLY A CA 1
ATOM 619 C C . GLY A 1 77 ? 14.344 -4.070 -8.453 1.00 71.44 77 GLY A C 1
ATOM 620 O O . GLY A 1 77 ? 13.847 -3.499 -7.488 1.00 71.44 77 GLY A O 1
ATOM 621 N N . PHE A 1 78 ? 13.962 -3.791 -9.704 1.00 75.19 78 PHE A N 1
ATOM 622 C CA . PHE A 1 78 ? 13.050 -2.678 -10.002 1.00 75.19 78 PHE A CA 1
ATOM 623 C C . PHE A 1 78 ? 11.666 -2.831 -9.350 1.00 75.19 78 PHE A C 1
ATOM 625 O O . PHE A 1 78 ? 11.071 -1.845 -8.934 1.00 75.19 78 PHE A O 1
ATOM 632 N N . TRP A 1 79 ? 11.178 -4.065 -9.231 1.00 76.81 79 TRP A N 1
ATOM 633 C CA . TRP A 1 79 ? 9.870 -4.405 -8.667 1.00 76.81 79 TRP A CA 1
ATOM 634 C C . TRP A 1 79 ? 9.861 -4.459 -7.130 1.00 76.81 79 TRP A C 1
ATOM 636 O O . TRP A 1 79 ? 8.792 -4.387 -6.534 1.00 76.81 79 TRP A O 1
ATOM 646 N N . ILE A 1 80 ? 11.032 -4.561 -6.487 1.00 80.88 80 ILE A N 1
ATOM 647 C CA . ILE A 1 80 ? 11.145 -4.711 -5.028 1.00 80.88 80 ILE A CA 1
ATOM 648 C C . ILE A 1 80 ? 10.801 -3.397 -4.328 1.00 80.88 80 ILE A C 1
ATOM 650 O O . ILE A 1 80 ? 9.995 -3.396 -3.406 1.00 80.88 80 ILE A O 1
ATOM 654 N N . SER A 1 81 ? 11.372 -2.275 -4.779 1.00 81.81 81 SER A N 1
ATOM 655 C CA . SER A 1 81 ? 11.104 -0.954 -4.192 1.00 81.81 81 SER A CA 1
ATOM 656 C C . SER A 1 81 ? 9.617 -0.583 -4.166 1.00 81.81 81 SER A C 1
ATOM 658 O O . SER A 1 81 ? 9.126 -0.261 -3.086 1.00 81.81 81 SER A O 1
ATOM 660 N N . PRO A 1 82 ? 8.869 -0.641 -5.283 1.00 81.31 82 PRO A N 1
ATOM 661 C CA . PRO A 1 82 ? 7.459 -0.280 -5.259 1.00 81.31 82 PRO A CA 1
ATOM 662 C C . PRO A 1 82 ? 6.599 -1.289 -4.486 1.00 81.31 82 PRO A C 1
ATOM 664 O O . PRO A 1 82 ? 5.661 -0.877 -3.808 1.00 81.31 82 PRO A O 1
ATOM 667 N N . LEU A 1 83 ? 6.945 -2.582 -4.507 1.00 83.88 83 LEU A N 1
ATOM 668 C CA . LEU A 1 83 ? 6.260 -3.597 -3.703 1.00 83.88 83 LEU A CA 1
ATOM 669 C C . LEU A 1 83 ? 6.469 -3.357 -2.201 1.00 83.88 83 LEU A C 1
ATOM 671 O O . LEU A 1 83 ? 5.516 -3.426 -1.428 1.00 83.88 83 LEU A O 1
ATOM 675 N N . LEU A 1 84 ? 7.695 -3.020 -1.789 1.00 86.12 84 LEU A N 1
ATOM 676 C CA . LEU A 1 84 ? 7.988 -2.620 -0.414 1.00 86.12 84 LEU A CA 1
ATOM 677 C C . LEU A 1 84 ? 7.258 -1.333 -0.042 1.00 86.12 84 LEU A C 1
ATOM 679 O O . LEU A 1 84 ? 6.704 -1.274 1.045 1.00 86.12 84 LEU A O 1
ATOM 683 N N . ALA A 1 85 ? 7.207 -0.333 -0.922 1.00 85.00 85 ALA A N 1
ATOM 684 C CA . ALA A 1 85 ? 6.477 0.904 -0.653 1.00 85.00 85 ALA A CA 1
ATOM 685 C C . ALA A 1 85 ? 4.977 0.645 -0.412 1.00 85.00 85 ALA A C 1
ATOM 687 O O . ALA A 1 85 ? 4.412 1.175 0.540 1.00 85.00 85 ALA A O 1
ATOM 688 N N . GLU A 1 86 ? 4.346 -0.218 -1.214 1.00 88.38 86 GLU A N 1
ATOM 689 C CA . GLU A 1 86 ? 2.943 -0.615 -1.032 1.00 88.38 86 GLU A CA 1
ATOM 690 C C . GLU A 1 86 ? 2.713 -1.361 0.287 1.00 88.38 86 GLU A C 1
ATOM 692 O O . GLU A 1 86 ? 1.798 -1.020 1.038 1.00 88.38 86 GLU A O 1
ATOM 697 N N . LEU A 1 87 ? 3.558 -2.348 0.600 1.00 89.00 87 LEU A N 1
ATOM 698 C CA . LEU A 1 87 ? 3.448 -3.118 1.841 1.00 89.00 87 LEU A CA 1
ATOM 699 C C . LEU A 1 87 ? 3.732 -2.269 3.081 1.00 89.00 87 LEU A C 1
ATOM 701 O O . LEU A 1 87 ? 3.006 -2.381 4.066 1.00 89.00 87 LEU A O 1
ATOM 705 N N . LEU A 1 88 ? 4.764 -1.424 3.040 1.00 88.62 88 LEU A N 1
ATOM 706 C CA . LEU A 1 88 ? 5.127 -0.541 4.145 1.00 88.62 88 LEU A CA 1
ATOM 707 C C . LEU A 1 88 ? 4.052 0.516 4.375 1.00 88.62 88 LEU A C 1
ATOM 709 O O . LEU A 1 88 ? 3.729 0.773 5.527 1.00 88.62 88 LEU A O 1
ATOM 713 N N . MET A 1 89 ? 3.449 1.071 3.319 1.00 86.12 89 MET A N 1
ATOM 714 C CA . MET A 1 89 ? 2.332 2.008 3.464 1.00 86.12 89 MET A CA 1
ATOM 715 C C . MET A 1 89 ? 1.105 1.324 4.079 1.00 86.12 89 MET A C 1
ATOM 717 O O . MET A 1 89 ? 0.539 1.823 5.048 1.00 86.12 89 MET A O 1
ATOM 721 N N . GLY A 1 90 ? 0.733 0.137 3.585 1.00 86.25 90 GLY A N 1
ATOM 722 C CA . GLY A 1 90 ? -0.333 -0.674 4.180 1.00 86.25 90 GLY A CA 1
ATOM 723 C C . GLY A 1 90 ? -0.085 -0.984 5.656 1.00 86.25 90 GLY A C 1
ATOM 724 O O . GLY A 1 90 ? -0.963 -0.780 6.497 1.00 86.25 90 GLY A O 1
ATOM 725 N N . ALA A 1 91 ? 1.124 -1.447 5.981 1.00 88.00 91 ALA A N 1
ATOM 726 C CA . ALA A 1 91 ? 1.527 -1.775 7.343 1.00 88.00 91 ALA A CA 1
ATOM 727 C C . ALA A 1 91 ? 1.550 -0.537 8.245 1.00 88.00 91 ALA A C 1
ATOM 729 O O . ALA A 1 91 ? 1.076 -0.611 9.374 1.00 88.00 91 ALA A O 1
ATOM 730 N N . PHE A 1 92 ? 2.038 0.601 7.747 1.00 86.62 92 PHE A N 1
ATOM 731 C CA . PHE A 1 92 ? 2.058 1.868 8.471 1.00 86.62 92 PHE A CA 1
ATOM 732 C C . PHE A 1 92 ? 0.641 2.347 8.796 1.00 86.62 92 PHE A C 1
ATOM 734 O O . PHE A 1 92 ? 0.354 2.624 9.957 1.00 86.62 92 PHE A O 1
ATOM 741 N N . CYS A 1 93 ? -0.276 2.356 7.823 1.00 82.12 93 CYS A N 1
ATOM 742 C CA . CYS A 1 93 ? -1.675 2.718 8.063 1.00 82.12 93 CYS A CA 1
ATOM 743 C C . CYS A 1 93 ? -2.351 1.777 9.073 1.00 82.12 93 CYS A C 1
ATOM 745 O O . CYS A 1 93 ? -3.051 2.239 9.975 1.00 82.12 93 CYS A O 1
ATOM 747 N N . ALA A 1 94 ? -2.135 0.464 8.953 1.00 84.94 94 ALA A N 1
ATOM 748 C CA . ALA A 1 94 ? -2.710 -0.516 9.872 1.00 84.94 94 ALA A CA 1
ATOM 749 C C . ALA A 1 94 ? -2.127 -0.398 11.290 1.00 84.94 94 ALA A C 1
ATOM 751 O O . ALA A 1 94 ? -2.872 -0.468 12.267 1.00 84.94 94 ALA A O 1
ATOM 752 N N . ALA A 1 95 ? -0.815 -0.179 11.408 1.00 83.81 95 ALA A N 1
ATOM 753 C CA . ALA A 1 95 ? -0.138 0.043 12.681 1.00 83.81 95 ALA A CA 1
ATOM 754 C C . ALA A 1 95 ? -0.598 1.348 13.337 1.00 83.81 95 ALA A C 1
ATOM 756 O O . ALA A 1 95 ? -0.889 1.351 14.530 1.00 83.81 95 ALA A O 1
ATOM 757 N N . LEU A 1 96 ? -0.737 2.427 12.560 1.00 83.25 96 LEU A N 1
ATOM 758 C CA . LEU A 1 96 ? -1.242 3.709 13.041 1.00 83.25 96 LEU A CA 1
ATOM 759 C C . LEU A 1 96 ? -2.682 3.575 13.547 1.00 83.25 96 LEU A C 1
ATOM 761 O O . LEU A 1 96 ? -2.979 4.014 14.653 1.00 83.25 96 LEU A O 1
ATOM 765 N N . TYR A 1 97 ? -3.554 2.901 12.793 1.00 79.94 97 TYR A N 1
ATOM 766 C CA . TYR A 1 97 ? -4.923 2.621 13.226 1.00 79.94 97 TYR A CA 1
ATOM 767 C C . TYR A 1 97 ? -4.960 1.776 14.505 1.00 79.94 97 TYR A C 1
ATOM 769 O O . TYR A 1 97 ? -5.662 2.116 15.455 1.00 79.94 97 TYR A O 1
ATOM 777 N N . GLY A 1 98 ? -4.175 0.696 14.567 1.00 78.12 98 GLY A N 1
ATOM 778 C CA . GLY A 1 98 ? -4.083 -0.157 15.752 1.00 78.12 98 GLY A CA 1
ATOM 779 C C . GLY A 1 98 ? -3.573 0.597 16.980 1.00 78.12 98 GLY A C 1
ATOM 780 O O . GLY A 1 98 ? -4.136 0.459 18.064 1.00 78.12 98 GLY A O 1
ATOM 781 N N . TRP A 1 99 ? -2.558 1.443 16.802 1.00 76.12 99 TRP A N 1
ATOM 782 C CA . TRP A 1 99 ? -2.025 2.295 17.859 1.00 76.12 99 TRP A CA 1
ATOM 783 C C . TRP A 1 99 ? -3.063 3.311 18.338 1.00 76.12 99 TRP A C 1
ATOM 785 O O . TRP A 1 99 ? -3.275 3.433 19.541 1.00 76.12 99 TRP A O 1
ATOM 795 N N . GLN A 1 100 ? -3.769 3.986 17.431 1.00 76.81 100 GLN A N 1
ATOM 796 C CA . GLN A 1 100 ? -4.795 4.969 17.786 1.00 76.81 100 GLN A CA 1
ATOM 797 C C . GLN A 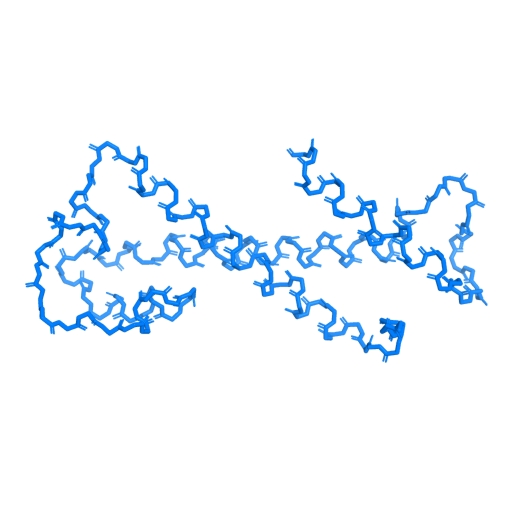1 100 ? -6.000 4.351 18.504 1.00 76.81 100 GLN A C 1
ATOM 799 O O . GLN A 1 100 ? -6.502 4.917 19.476 1.00 76.81 100 GLN A O 1
ATOM 804 N N . VAL A 1 101 ? -6.451 3.177 18.055 1.00 74.19 101 VAL A N 1
ATOM 805 C CA . VAL A 1 101 ? -7.538 2.436 18.708 1.00 74.19 101 VAL A CA 1
ATOM 806 C C . VAL A 1 101 ? -7.087 1.888 20.065 1.00 74.19 101 VAL A C 1
ATOM 808 O O . VAL A 1 101 ? -7.843 1.968 21.028 1.00 74.19 101 VAL A O 1
ATOM 811 N N . GLY A 1 102 ? -5.857 1.375 20.168 1.00 68.94 102 GLY A N 1
ATOM 812 C CA . GLY A 1 102 ? -5.315 0.811 21.408 1.00 68.94 102 GLY A CA 1
ATOM 813 C C . GLY A 1 102 ? -4.974 1.850 22.480 1.00 68.94 102 GLY A C 1
ATOM 814 O O . GLY A 1 102 ? -5.128 1.575 23.665 1.00 68.94 102 GLY A O 1
ATOM 815 N N . THR A 1 103 ? -4.541 3.048 22.082 1.00 65.81 103 THR A N 1
ATOM 816 C CA . THR A 1 103 ? -4.222 4.151 23.008 1.00 65.81 103 THR A CA 1
ATOM 817 C C . THR A 1 103 ? -5.422 5.034 23.339 1.00 65.81 103 THR A C 1
ATOM 819 O O . THR A 1 103 ? -5.325 5.876 24.227 1.00 65.81 103 THR A O 1
ATOM 822 N N . GLY A 1 104 ? -6.548 4.878 22.634 1.00 60.56 104 GLY A N 1
ATOM 823 C CA . GLY A 1 104 ? -7.703 5.764 22.783 1.00 60.56 104 GLY A CA 1
ATOM 824 C C . GLY A 1 104 ? -7.425 7.212 22.356 1.00 60.56 104 GLY A C 1
ATOM 825 O O . GLY A 1 104 ? -8.231 8.090 22.648 1.00 60.56 104 GLY A O 1
ATOM 826 N N . ALA A 1 105 ? -6.317 7.473 21.650 1.00 58.09 105 ALA A N 1
ATOM 827 C CA . ALA A 1 105 ? -5.847 8.814 21.286 1.00 58.09 105 ALA A CA 1
ATOM 828 C C . ALA A 1 105 ? -6.770 9.571 20.309 1.00 58.09 105 ALA A C 1
ATOM 830 O O . ALA A 1 105 ? -6.592 10.764 20.084 1.00 58.09 105 ALA A O 1
ATOM 831 N N . LEU A 1 106 ? -7.765 8.889 19.735 1.00 55.75 106 LEU A N 1
ATOM 832 C CA . LEU A 1 106 ? -8.815 9.493 18.909 1.00 55.75 106 LEU A CA 1
ATOM 833 C C . LEU A 1 106 ? -9.934 10.155 19.735 1.00 55.75 106 LEU A C 1
ATOM 835 O O . LEU A 1 106 ? -10.857 10.726 19.155 1.00 55.75 106 LEU A O 1
ATOM 839 N N . LEU A 1 107 ? -9.882 10.066 21.068 1.00 53.31 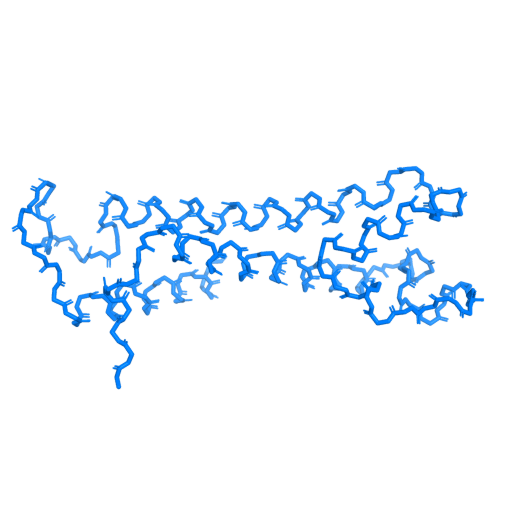107 LEU A N 1
ATOM 840 C CA . LEU A 1 107 ? -10.872 10.655 21.962 1.00 53.31 107 LEU A CA 1
ATOM 841 C C . LEU A 1 107 ? -10.334 11.927 22.634 1.00 53.31 107 LEU A C 1
ATOM 843 O O . LEU A 1 107 ? -9.155 11.971 22.986 1.00 53.31 107 LEU A O 1
ATOM 847 N N . PRO A 1 108 ? -11.175 12.967 22.822 1.00 51.12 108 PRO A N 1
ATOM 848 C CA . PRO A 1 108 ? -10.771 14.186 23.518 1.00 51.12 108 PRO A CA 1
ATOM 849 C C . PRO A 1 108 ? -10.157 13.863 24.890 1.00 51.12 108 PRO A C 1
ATOM 851 O O . PRO A 1 108 ? -10.635 12.925 25.545 1.00 51.12 108 PRO A O 1
ATOM 854 N N . PRO A 1 109 ? -9.154 14.632 25.365 1.00 46.34 109 PRO A N 1
ATOM 855 C CA . PRO A 1 109 ? -8.596 14.449 26.702 1.00 46.34 109 PRO A CA 1
ATOM 856 C C . PRO A 1 109 ? -9.734 14.532 27.729 1.00 46.34 109 PRO A C 1
ATOM 858 O O . PRO A 1 109 ? -10.330 15.590 27.910 1.00 46.34 109 PRO A O 1
ATOM 861 N N . GLY A 1 110 ? -10.088 13.397 28.340 1.00 48.50 110 GLY A N 1
ATOM 862 C CA . GLY A 1 110 ? -11.189 13.289 29.308 1.00 48.50 110 GLY A CA 1
ATOM 863 C C . GLY A 1 110 ? -12.326 12.322 28.951 1.00 48.50 110 GLY A C 1
ATOM 864 O O . GLY A 1 110 ? -13.143 12.043 29.822 1.00 48.50 110 GLY A O 1
ATOM 865 N N . ALA A 1 111 ? -12.389 11.766 27.734 1.00 50.59 111 ALA A N 1
ATOM 866 C CA . ALA A 1 111 ? -13.508 10.896 27.332 1.00 50.59 111 ALA A CA 1
ATOM 867 C C . ALA A 1 111 ? -13.285 9.381 27.541 1.00 50.59 111 ALA A C 1
ATOM 869 O O . ALA A 1 111 ? -14.241 8.614 27.460 1.00 50.59 111 ALA A O 1
ATOM 870 N N . VAL A 1 112 ? -12.069 8.927 27.856 1.00 46.53 112 VAL A N 1
ATOM 871 C CA . VAL A 1 112 ? -11.803 7.523 28.218 1.00 46.53 112 VAL A CA 1
ATOM 872 C C . VAL A 1 112 ? -10.693 7.447 29.250 1.00 46.53 112 VAL A C 1
ATOM 874 O O . VAL A 1 112 ? -9.532 7.747 28.977 1.00 46.53 112 VAL A O 1
ATOM 877 N N . ALA A 1 113 ? -11.062 7.015 30.452 1.00 40.56 113 ALA A N 1
ATOM 878 C CA . ALA A 1 113 ? -10.105 6.518 31.419 1.00 40.56 113 ALA A CA 1
ATOM 879 C C . ALA A 1 113 ? -9.353 5.332 30.799 1.00 40.56 113 ALA A C 1
ATOM 881 O O . ALA A 1 113 ? -9.966 4.397 30.277 1.00 40.56 113 ALA A O 1
ATOM 882 N N . VAL A 1 114 ? -8.025 5.380 30.878 1.00 43.09 114 VAL A N 1
ATOM 883 C CA . VAL A 1 114 ? -7.126 4.251 30.632 1.00 43.09 114 VAL A CA 1
ATOM 884 C C . VAL A 1 114 ? -7.705 3.009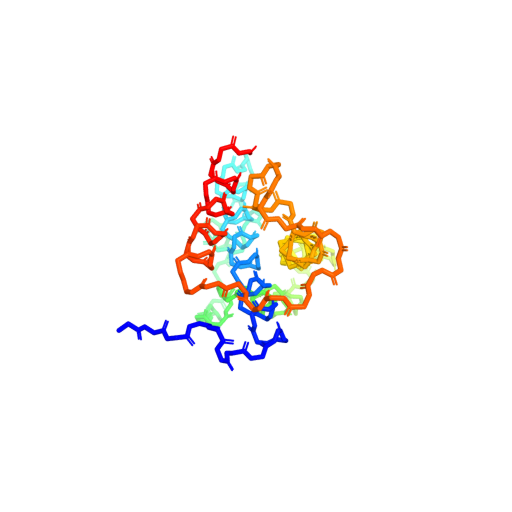 31.331 1.00 43.09 114 VAL A C 1
ATOM 886 O O . VAL A 1 114 ? -7.808 2.977 32.554 1.00 43.09 114 VAL A O 1
ATOM 889 N N . GLY A 1 115 ? -8.157 2.016 30.555 1.00 50.25 115 GLY A N 1
ATOM 890 C CA . GLY A 1 115 ? -8.737 0.764 31.072 1.00 50.25 115 GLY A CA 1
ATOM 891 C C . GLY A 1 115 ? -10.248 0.758 31.381 1.00 50.25 115 GLY A C 1
ATOM 892 O O . GLY A 1 115 ? -10.731 -0.182 32.013 1.00 50.25 115 GLY A O 1
ATOM 893 N N . GLY A 1 116 ? -11.016 1.766 30.957 1.00 40.75 116 GLY A N 1
ATOM 894 C CA . GLY A 1 116 ? -12.448 1.884 31.259 1.00 40.75 116 GLY A CA 1
ATOM 895 C C . GLY A 1 116 ? -13.347 0.873 30.531 1.00 40.75 116 GLY A C 1
ATOM 896 O O . GLY A 1 116 ? -13.469 0.896 29.312 1.00 40.75 116 GLY A O 1
ATOM 897 N N . LYS A 1 117 ? -14.044 0.030 31.307 1.00 46.66 117 LYS A N 1
ATOM 898 C CA . LYS A 1 117 ? -15.054 -0.978 30.911 1.00 46.66 117 LYS A CA 1
ATOM 899 C C . LYS A 1 117 ? -16.367 -0.385 30.354 1.00 46.66 117 LYS A C 1
ATOM 901 O O . LYS A 1 117 ? -17.443 -0.889 30.663 1.00 46.66 117 LYS A O 1
ATOM 906 N N . ILE A 1 118 ? -16.309 0.701 29.588 1.00 51.41 118 ILE A N 1
ATOM 907 C CA . ILE A 1 118 ? -17.496 1.329 28.997 1.00 51.41 118 ILE A CA 1
ATOM 908 C C . ILE A 1 118 ? -17.385 1.164 27.480 1.00 51.41 118 ILE A C 1
ATOM 910 O O . ILE A 1 118 ? -16.453 1.719 26.896 1.00 51.41 118 ILE A O 1
ATOM 914 N N . PRO A 1 119 ? -18.273 0.384 26.832 1.00 56.19 119 PRO A N 1
ATOM 915 C CA . PRO A 1 119 ? -18.240 0.250 25.385 1.00 56.19 119 PRO A CA 1
ATOM 916 C C . PRO A 1 119 ? -18.459 1.637 24.756 1.00 56.19 119 PRO A C 1
ATOM 918 O O . PRO A 1 119 ? -19.422 2.322 25.119 1.00 56.19 119 PRO A O 1
ATOM 921 N N . PRO A 1 120 ? -17.554 2.098 23.874 1.00 58.41 120 PRO A N 1
ATOM 922 C CA . PRO A 1 120 ? -17.689 3.396 23.231 1.00 58.41 120 PRO A CA 1
ATOM 923 C C . PRO A 1 120 ? -18.986 3.429 22.422 1.00 58.41 120 PRO A C 1
ATOM 925 O O . PRO A 1 120 ? -19.240 2.551 21.605 1.00 58.41 120 PRO A O 1
ATOM 928 N N . SER A 1 121 ? -19.814 4.447 22.662 1.00 64.62 121 SER A N 1
ATOM 929 C CA . SER A 1 121 ? -21.096 4.602 21.972 1.00 64.62 121 SER A CA 1
ATOM 930 C C . SER A 1 121 ? -20.915 4.677 20.440 1.00 64.62 121 SER A C 1
ATOM 932 O O . SER A 1 121 ? -19.852 5.088 19.965 1.00 64.62 121 SER A O 1
ATOM 934 N N . PRO A 1 122 ? -21.943 4.379 19.625 1.00 65.12 122 PRO A N 1
ATOM 935 C CA . PRO A 1 122 ? -21.850 4.466 18.161 1.00 65.12 122 PRO A CA 1
ATOM 936 C C . PRO A 1 122 ? -21.386 5.839 17.643 1.00 65.12 122 PRO A C 1
ATOM 938 O O . PRO A 1 122 ? -20.699 5.930 16.626 1.00 65.12 122 PRO A O 1
ATOM 941 N N . ILE A 1 123 ? -21.716 6.911 18.368 1.00 64.50 123 ILE A N 1
ATOM 942 C CA . ILE A 1 123 ? -21.287 8.286 18.072 1.00 64.50 123 ILE A CA 1
ATOM 943 C C . ILE A 1 123 ? -19.780 8.439 18.305 1.00 64.50 123 ILE A C 1
ATOM 945 O O . ILE A 1 123 ? -19.076 9.043 17.499 1.00 64.50 123 ILE A O 1
ATOM 949 N N . THR A 1 124 ? -19.268 7.832 19.375 1.00 65.62 124 THR A N 1
ATOM 950 C CA . THR A 1 124 ? -17.841 7.789 19.707 1.00 65.62 124 THR A CA 1
ATOM 951 C C . THR A 1 124 ? -17.041 7.139 18.577 1.00 65.62 124 THR A C 1
ATOM 953 O O . THR A 1 124 ? -16.039 7.696 18.138 1.00 65.62 124 THR A O 1
ATOM 956 N N . TRP A 1 125 ? -17.529 6.026 18.022 1.00 61.47 125 TRP A N 1
ATOM 957 C CA . TRP A 1 125 ? -16.903 5.380 16.866 1.00 61.47 125 TRP A CA 1
ATOM 958 C C . TRP A 1 125 ? -16.887 6.268 15.619 1.00 61.47 125 TRP A C 1
ATOM 960 O O . TRP A 1 125 ? -15.863 6.351 14.944 1.00 61.47 125 TRP A O 1
ATOM 970 N N . GLN A 1 126 ? -17.988 6.962 15.316 1.00 69.56 126 GLN A N 1
ATOM 971 C CA . GLN A 1 126 ? -18.061 7.861 14.157 1.00 69.56 126 GLN A CA 1
ATOM 972 C C . GLN A 1 126 ? -17.058 9.014 14.258 1.00 69.56 126 GLN A C 1
ATOM 974 O O . GLN A 1 126 ? -16.395 9.331 13.272 1.00 69.56 126 GLN A O 1
ATOM 979 N N . ILE A 1 127 ? -16.893 9.586 15.454 1.00 67.62 127 ILE A N 1
ATOM 980 C CA . ILE A 1 127 ? -15.902 10.636 15.715 1.00 67.62 127 ILE A CA 1
ATOM 981 C C . ILE A 1 127 ? -14.485 10.086 15.528 1.00 67.62 127 ILE A C 1
ATOM 983 O O . ILE A 1 127 ? -13.683 10.708 14.839 1.00 67.62 127 ILE A O 1
ATOM 987 N N . MET A 1 128 ? -14.189 8.892 16.050 1.00 64.25 128 MET A N 1
ATOM 988 C CA . MET A 1 128 ? -12.876 8.258 15.876 1.00 64.25 128 MET A CA 1
ATOM 989 C C . MET A 1 128 ? -12.541 8.023 14.393 1.00 64.25 128 MET A C 1
ATOM 991 O O . MET A 1 128 ? -11.430 8.320 13.957 1.00 64.25 128 MET A O 1
ATOM 995 N N . TYR A 1 129 ? -13.500 7.551 13.589 1.00 65.75 129 TYR A N 1
ATOM 996 C CA . TYR A 1 129 ? -13.296 7.370 12.148 1.00 65.75 129 TYR A CA 1
ATOM 997 C C . TYR A 1 129 ? -13.127 8.698 11.397 1.00 65.75 129 TYR A C 1
ATOM 999 O O . TYR A 1 129 ? -12.271 8.794 10.517 1.00 65.75 129 TYR A O 1
ATOM 1007 N N . ALA A 1 130 ? -13.906 9.726 11.749 1.00 64.94 130 ALA A N 1
ATOM 1008 C CA . ALA A 1 130 ? -13.819 11.046 11.129 1.00 64.94 130 ALA A CA 1
ATOM 1009 C C . ALA A 1 130 ? -12.488 11.747 11.443 1.00 64.94 130 ALA A C 1
ATOM 1011 O O . ALA A 1 130 ? -11.865 12.309 10.546 1.00 64.94 130 ALA A O 1
ATOM 1012 N N . VAL A 1 131 ? -12.021 11.665 12.693 1.00 66.19 131 VAL A N 1
ATOM 1013 C CA . VAL A 1 131 ? -10.738 12.241 13.124 1.00 66.19 131 VAL A CA 1
ATOM 1014 C C . VAL A 1 131 ? -9.565 11.517 12.466 1.00 66.19 131 VAL A C 1
ATOM 1016 O O . VAL A 1 131 ? -8.646 12.176 11.987 1.00 66.19 131 VAL A O 1
ATOM 1019 N N . PHE A 1 132 ? -9.611 10.186 12.356 1.00 63.62 132 PHE A N 1
ATOM 1020 C CA . PHE A 1 132 ? -8.591 9.430 11.623 1.00 63.62 132 PHE A CA 1
ATOM 1021 C C . PHE A 1 132 ? -8.539 9.822 10.141 1.00 63.62 132 PHE A C 1
ATOM 1023 O O . PHE A 1 132 ? -7.463 10.079 9.603 1.00 63.62 132 PHE A O 1
ATOM 1030 N N . GLY A 1 133 ? -9.704 9.935 9.492 1.00 63.09 133 GLY A N 1
ATOM 1031 C CA . GLY A 1 133 ? -9.795 10.411 8.111 1.00 63.09 133 GLY A CA 1
ATOM 1032 C C . GLY A 1 133 ? -9.227 11.822 7.943 1.00 63.09 133 GLY A C 1
ATOM 1033 O O . GLY A 1 133 ? -8.455 12.063 7.020 1.00 63.09 133 GLY A O 1
ATOM 1034 N N . ALA A 1 134 ? -9.541 12.735 8.864 1.00 58.88 134 ALA A N 1
ATOM 1035 C CA . ALA A 1 134 ? -9.013 14.097 8.851 1.00 58.88 134 ALA A CA 1
ATOM 1036 C C . ALA A 1 134 ? -7.490 14.139 9.059 1.00 58.88 134 ALA A C 1
ATOM 1038 O O . ALA A 1 134 ? -6.809 14.895 8.372 1.00 58.88 134 ALA A O 1
ATOM 1039 N N . GLN A 1 135 ? -6.937 13.309 9.948 1.00 56.97 135 GLN A N 1
ATOM 1040 C CA . GLN A 1 135 ? -5.490 13.245 10.181 1.00 56.97 135 GLN A CA 1
ATOM 1041 C C . GLN A 1 135 ? -4.713 12.709 8.978 1.00 56.97 135 GLN A C 1
ATOM 1043 O O . GLN A 1 135 ? -3.636 13.223 8.699 1.00 56.97 135 GLN A O 1
ATOM 1048 N N . ILE A 1 136 ? -5.261 11.737 8.243 1.00 56.59 136 ILE A N 1
ATOM 1049 C CA . ILE A 1 136 ? -4.672 11.254 6.982 1.00 56.59 136 ILE A CA 1
ATOM 1050 C C . ILE A 1 136 ? -4.644 12.353 5.909 1.00 56.59 136 ILE A C 1
ATOM 1052 O O . ILE A 1 136 ? -3.767 12.347 5.055 1.00 56.59 136 ILE A O 1
ATOM 1056 N N . VAL A 1 137 ? -5.611 13.274 5.923 1.00 53.00 137 VAL A N 1
ATOM 1057 C CA . VAL A 1 137 ? -5.716 14.353 4.925 1.00 53.00 137 VAL A CA 1
ATOM 1058 C C . VAL A 1 137 ? -4.871 15.578 5.296 1.00 53.00 137 VAL A C 1
ATOM 1060 O O . VAL A 1 137 ? -4.431 16.300 4.406 1.00 53.00 137 VAL A O 1
ATOM 1063 N N . LEU A 1 138 ? -4.667 15.833 6.592 1.00 46.06 138 LEU A N 1
ATOM 1064 C CA . LEU A 1 138 ? -3.994 17.033 7.110 1.00 46.06 138 LEU A CA 1
ATOM 1065 C C . LEU A 1 138 ? -2.517 16.833 7.497 1.00 46.06 138 LEU A C 1
ATOM 1067 O O . LEU A 1 138 ? -1.858 17.829 7.793 1.00 46.06 138 LEU A O 1
ATOM 1071 N N . SER A 1 139 ? -2.012 15.594 7.519 1.00 43.28 139 SER A N 1
ATOM 1072 C CA . SER A 1 139 ? -0.597 15.269 7.799 1.00 43.28 139 SER A CA 1
ATOM 1073 C C . SER A 1 139 ? 0.142 14.909 6.517 1.00 43.28 139 SER A C 1
ATOM 1075 O O . SER A 1 139 ? 1.325 15.293 6.403 1.00 43.28 139 SER A O 1
#

Secondary structure (DSSP, 8-state):
---GGGS-HHHHHHHHHHHHHHHHHHHHHHHHHS-S-GGG-TTSTTSPP-S---GGGGSTTHHHHHHHTTHHHH-TTTTHHHHHHHHHHHHHHHHHHHHHHHHTTTS-TTS--TT---PPPHHHHHHHHHHHHHHHHH-